Protein AF-A0ABD6D6M6-F1 (afdb_monomer)

Sequence (86 aa):
MYVLGHVGISLLLFAPLAGVLLSTGHPLMAGATGLLCVALAPLPDLDTYTDRLDHRGPTHTVWFALGVACWAGSWPVSASHSGISI

Foldseek 3Di:
DPLVVLLVVLCVVCVVVLVVCVVVPNNVLSVQVNVVSSVCSCVLVVLVVDPVAPNCHPSVDPVVVVVSVVVSVPPDPPDPPPDDDD

Radius of gyration: 15.93 Å; Cα contacts (8 Å, |Δi|>4): 45; chains: 1; bounding box: 28×23×55 Å

Structure (mmCIF, N/CA/C/O backbone):
data_AF-A0ABD6D6M6-F1
#
_entry.id   AF-A0ABD6D6M6-F1
#
loop_
_atom_site.group_PDB
_atom_site.id
_atom_site.type_symbol
_atom_site.label_atom_id
_atom_site.label_alt_id
_atom_site.label_comp_id
_atom_site.label_asym_id
_atom_site.label_entity_id
_atom_site.label_seq_id
_atom_site.pdbx_PDB_ins_code
_atom_site.Cartn_x
_atom_site.Cartn_y
_atom_site.Cartn_z
_atom_site.occupancy
_atom_site.B_iso_or_equiv
_atom_site.auth_seq_id
_atom_site.auth_comp_id
_atom_site.auth_asym_id
_atom_site.auth_atom_id
_atom_site.pdbx_PDB_model_num
ATOM 1 N N . MET A 1 1 ? 11.152 6.435 -12.471 1.00 61.97 1 MET A N 1
ATOM 2 C CA . MET A 1 1 ? 9.931 6.932 -11.803 1.00 61.97 1 MET A CA 1
ATOM 3 C C . MET A 1 1 ? 10.287 7.623 -10.492 1.00 61.97 1 MET A C 1
ATOM 5 O O . MET A 1 1 ? 11.264 7.236 -9.862 1.00 61.97 1 MET A O 1
ATOM 9 N N . TYR A 1 2 ? 9.552 8.667 -10.091 1.00 76.25 2 TYR A N 1
ATOM 10 C CA . TYR A 1 2 ? 9.756 9.318 -8.789 1.00 76.25 2 TYR A CA 1
ATOM 11 C C . TYR A 1 2 ? 9.083 8.478 -7.697 1.00 76.25 2 TYR A C 1
ATOM 13 O O . TYR A 1 2 ? 7.881 8.606 -7.466 1.00 76.25 2 TYR A O 1
ATOM 21 N N . VAL A 1 3 ? 9.866 7.624 -7.030 1.00 78.06 3 VAL A N 1
ATOM 22 C CA . VAL A 1 3 ? 9.399 6.708 -5.968 1.00 78.06 3 VAL A CA 1
ATOM 23 C C . VAL A 1 3 ? 8.648 7.463 -4.867 1.00 78.06 3 VAL A C 1
ATOM 25 O O . VAL A 1 3 ? 7.578 7.043 -4.441 1.00 78.06 3 VAL A O 1
ATOM 28 N N . LEU A 1 4 ? 9.154 8.635 -4.471 1.00 83.12 4 LEU A N 1
ATOM 29 C CA . LEU A 1 4 ? 8.493 9.497 -3.486 1.00 83.12 4 LEU A CA 1
ATOM 30 C C . LEU A 1 4 ? 7.120 9.998 -3.959 1.00 83.12 4 LEU A C 1
ATOM 32 O O . LEU A 1 4 ? 6.206 10.113 -3.149 1.00 83.12 4 LEU A O 1
ATOM 36 N N . GLY A 1 5 ? 6.955 10.253 -5.261 1.00 83.88 5 GLY A N 1
ATOM 37 C CA . GLY A 1 5 ? 5.668 10.636 -5.843 1.00 83.88 5 GLY A CA 1
ATOM 38 C C . GLY A 1 5 ? 4.651 9.495 -5.790 1.00 83.88 5 GLY A C 1
ATOM 39 O O . GLY A 1 5 ? 3.514 9.717 -5.381 1.00 83.88 5 GLY A O 1
ATOM 40 N N . HIS A 1 6 ? 5.079 8.271 -6.116 1.00 84.94 6 HIS A N 1
ATOM 41 C CA . HIS A 1 6 ? 4.240 7.068 -6.042 1.00 84.94 6 HIS A CA 1
ATOM 42 C C . HIS A 1 6 ? 3.813 6.746 -4.611 1.00 84.94 6 HIS A C 1
ATOM 44 O O . HIS A 1 6 ? 2.638 6.483 -4.355 1.00 84.94 6 HIS A O 1
ATOM 50 N N . VAL A 1 7 ? 4.742 6.823 -3.658 1.00 87.50 7 VAL A N 1
ATOM 51 C CA . VAL A 1 7 ? 4.432 6.644 -2.234 1.00 87.50 7 VAL A CA 1
ATOM 52 C C . VAL A 1 7 ? 3.476 7.737 -1.752 1.00 87.50 7 VAL A C 1
ATOM 54 O O . VAL A 1 7 ? 2.482 7.431 -1.097 1.00 87.50 7 VAL A O 1
ATOM 57 N N . GLY A 1 8 ? 3.729 8.998 -2.119 1.00 87.19 8 GLY A N 1
ATOM 58 C CA . GLY A 1 8 ? 2.898 10.136 -1.730 1.00 87.19 8 GLY A CA 1
ATOM 59 C C . GLY A 1 8 ? 1.450 10.014 -2.208 1.00 87.19 8 GLY A C 1
ATOM 60 O O . GLY A 1 8 ? 0.532 10.137 -1.399 1.00 87.19 8 GLY A O 1
ATOM 61 N N . ILE A 1 9 ? 1.229 9.718 -3.495 1.00 88.00 9 ILE A N 1
ATOM 62 C CA . ILE A 1 9 ? -0.130 9.559 -4.036 1.00 88.00 9 ILE A CA 1
ATOM 63 C C . ILE A 1 9 ? -0.826 8.310 -3.480 1.00 88.00 9 ILE A C 1
ATOM 65 O O . ILE A 1 9 ? -2.015 8.362 -3.173 1.00 88.00 9 ILE A O 1
ATOM 69 N N . SER A 1 10 ? -0.085 7.215 -3.271 1.00 88.94 10 SER A N 1
ATOM 70 C CA . SER A 1 10 ? -0.630 5.983 -2.687 1.00 88.94 10 SER A CA 1
ATOM 71 C C . SER A 1 10 ? -1.111 6.210 -1.254 1.00 88.94 10 SER A C 1
ATOM 73 O O . SER A 1 10 ? -2.221 5.813 -0.907 1.00 88.94 10 SER A O 1
ATOM 75 N N . LEU A 1 11 ? -0.318 6.904 -0.429 1.00 88.81 11 LEU A N 1
ATOM 76 C CA . LEU A 1 11 ? -0.702 7.248 0.942 1.00 88.81 11 LEU A CA 1
ATOM 77 C C . LEU A 1 11 ? -1.853 8.257 0.988 1.00 88.81 11 LEU A C 1
ATOM 79 O O . LEU A 1 11 ? -2.732 8.122 1.836 1.00 88.81 11 LEU A O 1
ATOM 83 N N . LEU A 1 12 ? -1.890 9.229 0.070 1.00 90.88 12 LEU A N 1
ATOM 84 C CA . LEU A 1 12 ? -2.992 10.190 -0.020 1.00 90.88 12 LEU A CA 1
ATOM 85 C C . LEU A 1 12 ? -4.329 9.490 -0.305 1.00 90.88 12 LEU A C 1
ATOM 87 O O . LEU A 1 12 ? -5.328 9.792 0.343 1.00 90.88 12 LEU A O 1
ATOM 91 N N . LEU A 1 13 ? -4.340 8.536 -1.240 1.00 91.00 13 LEU A N 1
ATOM 92 C CA . LEU A 1 13 ? -5.531 7.748 -1.573 1.00 91.00 13 LEU A CA 1
ATOM 93 C C . LEU A 1 13 ? -5.910 6.759 -0.464 1.00 91.00 13 LEU A C 1
ATOM 95 O O . LEU A 1 13 ? -7.091 6.485 -0.265 1.00 91.00 13 LEU A O 1
ATOM 99 N N . PHE A 1 14 ? -4.926 6.242 0.273 1.00 91.50 14 PHE A N 1
ATOM 100 C CA . PHE A 1 14 ? -5.151 5.340 1.401 1.00 91.50 14 PHE A CA 1
ATOM 101 C C . PHE A 1 14 ? -5.638 6.062 2.673 1.00 91.50 14 PHE A C 1
ATOM 103 O O . PHE A 1 14 ? -6.336 5.459 3.489 1.00 91.50 14 PHE A O 1
ATOM 110 N N . ALA A 1 15 ? -5.331 7.351 2.853 1.00 91.94 15 ALA A N 1
ATOM 111 C CA . ALA A 1 15 ? -5.618 8.095 4.083 1.00 91.94 15 ALA A CA 1
ATOM 112 C C . ALA A 1 15 ? -7.093 8.053 4.555 1.00 91.94 15 ALA A C 1
ATOM 114 O O . ALA A 1 15 ? -7.308 7.845 5.753 1.00 91.94 15 ALA A O 1
ATOM 115 N N . PRO A 1 16 ? -8.122 8.179 3.686 1.00 91.88 16 PRO A N 1
ATOM 116 C CA . PRO A 1 16 ? -9.517 8.050 4.113 1.00 91.88 16 PRO A CA 1
ATOM 117 C C . PRO A 1 16 ? -9.828 6.660 4.683 1.00 91.88 16 PRO A C 1
ATOM 119 O O . PRO A 1 16 ? -10.498 6.546 5.708 1.00 91.88 16 PRO A O 1
ATOM 122 N N . LEU A 1 17 ? -9.296 5.605 4.056 1.00 91.44 17 LEU A N 1
ATOM 123 C CA . LEU A 1 17 ? -9.475 4.226 4.507 1.00 91.44 17 LEU A CA 1
ATOM 124 C C . LEU A 1 17 ? -8.755 3.991 5.840 1.00 91.44 17 LEU A C 1
ATOM 126 O O . LEU A 1 17 ? -9.344 3.429 6.760 1.00 91.44 17 LEU A O 1
ATOM 130 N N . ALA A 1 18 ? -7.527 4.497 5.985 1.00 90.00 18 ALA A N 1
ATOM 131 C CA . ALA A 1 18 ? -6.800 4.474 7.252 1.00 90.00 18 ALA A CA 1
ATOM 132 C C . ALA A 1 18 ? -7.604 5.144 8.379 1.00 90.00 18 ALA A C 1
ATOM 134 O O . ALA A 1 18 ? -7.701 4.597 9.475 1.00 90.00 18 ALA A O 1
ATOM 135 N N . GLY A 1 19 ? -8.238 6.288 8.096 1.00 89.56 19 GLY A N 1
ATOM 136 C CA . GLY A 1 19 ? -9.116 6.985 9.037 1.00 89.56 19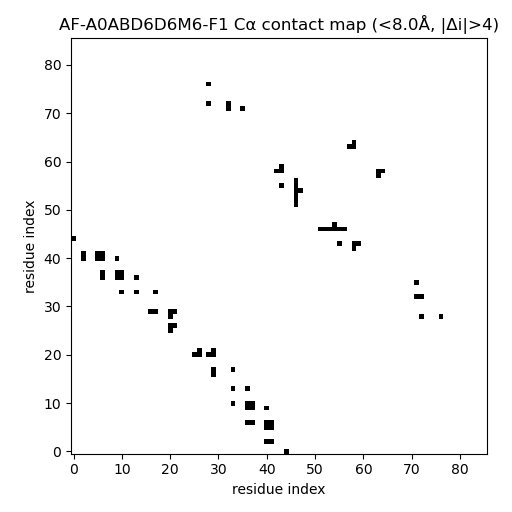 GLY A CA 1
ATOM 137 C C . GLY A 1 19 ? -10.311 6.140 9.489 1.00 89.56 19 GLY A C 1
ATOM 138 O O . GLY A 1 19 ? -10.618 6.112 10.679 1.00 89.56 19 GLY A O 1
ATOM 139 N N . VAL A 1 20 ? -10.947 5.403 8.571 1.00 93.75 20 VAL A N 1
ATOM 140 C CA . VAL A 1 20 ? -12.045 4.470 8.893 1.00 93.75 20 VAL A CA 1
ATOM 141 C C . VAL A 1 20 ? -11.555 3.290 9.736 1.00 93.75 20 VAL A C 1
ATOM 143 O O . VAL A 1 20 ? -12.200 2.916 10.714 1.00 93.75 20 VAL A O 1
ATOM 146 N N . LEU A 1 21 ? -10.406 2.699 9.403 1.00 89.56 21 LEU A N 1
ATOM 147 C CA . LEU A 1 21 ? -9.857 1.580 10.175 1.00 89.56 21 LEU A CA 1
ATOM 148 C C . LEU A 1 21 ? -9.466 2.018 11.592 1.00 89.56 21 LEU A C 1
ATOM 150 O O . LEU A 1 21 ? -9.740 1.308 12.556 1.00 89.56 21 LEU A O 1
ATOM 154 N N . LEU A 1 22 ? -8.873 3.203 11.740 1.00 92.12 22 LEU A N 1
ATOM 155 C CA . LEU A 1 22 ? -8.516 3.750 13.048 1.00 92.12 22 LEU A CA 1
ATOM 156 C C . LEU A 1 22 ? -9.755 4.090 13.884 1.00 92.12 22 LEU A C 1
ATOM 158 O O . LEU A 1 22 ? -9.799 3.738 15.062 1.00 92.12 22 LEU A O 1
ATOM 162 N N . SER A 1 23 ? -10.780 4.710 13.290 1.00 93.06 23 SER A N 1
ATOM 163 C CA . SER A 1 23 ? -12.009 5.077 14.010 1.00 93.06 23 SER A CA 1
ATOM 164 C C . SER A 1 23 ? -12.854 3.873 14.433 1.00 93.06 23 SER A C 1
ATOM 166 O O . SER A 1 23 ? -13.609 3.963 15.397 1.00 93.06 23 SER A O 1
ATOM 168 N N . THR A 1 24 ? -12.696 2.733 13.758 1.00 93.25 24 THR A N 1
ATOM 169 C CA . THR A 1 24 ? -13.381 1.471 14.082 1.00 93.25 24 THR A CA 1
ATOM 170 C C . THR A 1 24 ? -12.565 0.544 14.987 1.00 93.25 24 THR A C 1
ATOM 172 O O . THR A 1 24 ? -13.005 -0.569 15.259 1.00 93.25 24 THR A O 1
ATOM 175 N N . GLY A 1 25 ? -11.395 0.978 15.476 1.00 90.38 25 GLY A N 1
ATOM 176 C CA . GLY A 1 25 ? -10.582 0.202 16.419 1.00 90.38 25 GLY A CA 1
ATOM 177 C C . GLY A 1 25 ? -9.674 -0.852 15.777 1.00 90.38 25 GLY A C 1
ATOM 178 O O . GLY A 1 25 ? -9.260 -1.790 16.453 1.00 90.38 25 GLY A O 1
ATOM 179 N N . HIS A 1 26 ? -9.313 -0.692 14.500 1.00 89.44 26 HIS A N 1
ATOM 180 C CA . HIS A 1 26 ? -8.451 -1.611 13.744 1.00 89.44 26 HIS A CA 1
ATOM 181 C C . HIS A 1 26 ? -7.064 -1.008 13.411 1.00 89.44 26 HIS A C 1
ATOM 183 O O . HIS A 1 26 ? -6.668 -0.974 12.239 1.00 89.44 26 HIS A O 1
ATOM 189 N N . PRO A 1 27 ? -6.265 -0.546 14.397 1.00 86.44 27 PRO A N 1
ATOM 190 C CA . PRO A 1 27 ? -4.987 0.122 14.133 1.00 86.44 27 PRO A CA 1
ATOM 191 C C . PRO A 1 27 ? -3.943 -0.797 13.487 1.00 86.44 27 PRO A C 1
ATOM 193 O O . PRO A 1 27 ? -3.148 -0.341 12.667 1.00 86.44 27 PRO A O 1
ATOM 196 N N . LEU A 1 28 ? -3.967 -2.099 13.797 1.00 88.00 28 LEU A N 1
ATOM 197 C CA . LEU A 1 28 ? -3.050 -3.072 13.198 1.00 88.00 28 LEU A CA 1
ATOM 198 C C . LEU A 1 28 ? -3.328 -3.259 11.703 1.00 88.00 28 LEU A C 1
ATOM 200 O O . LEU A 1 28 ? -2.392 -3.253 10.906 1.00 88.00 28 LEU A O 1
ATOM 204 N N . MET A 1 29 ? -4.604 -3.354 11.307 1.00 85.31 29 MET A N 1
ATOM 205 C CA . MET A 1 29 ? -4.971 -3.402 9.890 1.00 85.31 29 MET A CA 1
ATOM 206 C C . MET A 1 29 ? -4.571 -2.110 9.179 1.00 85.31 29 MET A C 1
ATOM 208 O O . MET A 1 29 ? -4.034 -2.180 8.076 1.00 85.31 29 MET A O 1
ATOM 212 N N . ALA A 1 30 ? -4.787 -0.944 9.803 1.00 88.12 30 ALA A N 1
ATOM 213 C CA . ALA A 1 30 ? -4.430 0.347 9.213 1.00 88.12 30 ALA A CA 1
ATOM 214 C C . ALA A 1 30 ? -2.919 0.443 8.956 1.00 88.12 30 ALA A C 1
ATOM 216 O O . ALA A 1 30 ? -2.493 0.836 7.871 1.00 88.12 30 ALA A O 1
ATOM 217 N N . GLY A 1 31 ? -2.106 0.021 9.930 1.00 89.69 31 GLY A N 1
ATOM 218 C CA . GLY A 1 31 ? -0.652 -0.018 9.797 1.00 89.69 31 GLY A CA 1
ATOM 219 C C . GLY A 1 31 ? -0.179 -1.013 8.736 1.00 89.69 31 GLY A C 1
ATOM 220 O O . GLY A 1 31 ? 0.634 -0.659 7.885 1.00 89.69 31 GLY A O 1
ATOM 221 N N . ALA A 1 32 ? -0.707 -2.241 8.746 1.00 89.50 32 ALA A N 1
ATOM 222 C CA . ALA A 1 32 ? -0.303 -3.287 7.806 1.00 89.50 32 ALA A CA 1
ATOM 223 C C . ALA A 1 32 ? -0.663 -2.937 6.353 1.00 89.50 32 ALA A C 1
ATOM 225 O O . ALA A 1 32 ? 0.173 -3.051 5.458 1.00 89.50 32 ALA A O 1
ATOM 226 N N . THR A 1 33 ? -1.888 -2.463 6.120 1.00 87.38 33 THR A N 1
ATOM 227 C CA . THR A 1 33 ? -2.343 -2.049 4.783 1.00 87.38 33 THR A CA 1
ATOM 228 C C . THR A 1 33 ? -1.608 -0.798 4.297 1.00 87.38 33 THR A C 1
ATOM 230 O O . THR A 1 33 ? -1.193 -0.758 3.141 1.00 87.38 33 THR A O 1
ATOM 233 N N . GLY A 1 34 ? -1.330 0.169 5.178 1.00 90.19 34 GLY A N 1
ATOM 234 C CA . GLY A 1 34 ? -0.503 1.331 4.848 1.00 90.19 34 GLY A CA 1
ATOM 235 C C . GLY A 1 34 ? 0.934 0.957 4.476 1.00 90.19 34 GLY A C 1
ATOM 236 O O . GLY A 1 34 ? 1.472 1.468 3.494 1.00 90.19 34 GLY A O 1
ATOM 237 N N . LEU A 1 35 ? 1.546 0.017 5.201 1.00 91.81 35 LEU A N 1
ATOM 238 C CA . LEU A 1 35 ? 2.885 -0.488 4.888 1.00 91.81 35 LEU A CA 1
ATOM 239 C C . LEU A 1 35 ? 2.913 -1.227 3.544 1.00 91.81 35 LEU A C 1
ATOM 241 O O . LEU A 1 35 ? 3.848 -1.041 2.766 1.00 91.81 35 LEU A O 1
ATOM 245 N N . LEU A 1 36 ? 1.866 -1.995 3.229 1.00 88.88 36 LEU A N 1
ATOM 246 C CA . LEU A 1 36 ? 1.696 -2.610 1.911 1.00 88.88 36 LEU A CA 1
ATOM 247 C C . LEU A 1 36 ? 1.553 -1.566 0.800 1.00 88.88 36 LEU A C 1
ATOM 249 O O . LEU A 1 36 ? 2.191 -1.717 -0.239 1.00 88.88 36 LEU A O 1
ATOM 253 N N . CYS A 1 37 ? 0.795 -0.486 1.012 1.00 88.94 37 CYS A N 1
ATOM 254 C CA . CYS A 1 37 ? 0.710 0.613 0.047 1.00 88.94 37 CYS A CA 1
ATOM 255 C C . CYS A 1 37 ? 2.087 1.219 -0.247 1.00 88.94 37 CYS A C 1
ATOM 257 O O . CYS A 1 37 ? 2.407 1.451 -1.408 1.00 88.94 37 CYS A O 1
ATOM 259 N N . VAL A 1 38 ? 2.926 1.433 0.772 1.00 89.12 38 VAL A N 1
ATOM 260 C CA . VAL A 1 38 ? 4.294 1.947 0.581 1.00 89.12 38 VAL A CA 1
ATOM 261 C C . VAL A 1 38 ? 5.175 0.933 -0.150 1.00 89.12 38 VAL A C 1
ATOM 263 O O . VAL A 1 38 ? 5.886 1.301 -1.083 1.00 89.12 38 VAL A O 1
ATOM 266 N N . ALA A 1 39 ? 5.123 -0.338 0.252 1.00 86.88 39 ALA A N 1
ATOM 267 C CA . ALA A 1 39 ? 5.954 -1.394 -0.321 1.00 86.88 39 ALA A CA 1
ATOM 268 C C . ALA A 1 39 ? 5.612 -1.689 -1.789 1.00 86.88 39 ALA A C 1
ATOM 270 O O . ALA A 1 39 ? 6.502 -1.998 -2.580 1.00 86.88 39 ALA A O 1
ATOM 271 N N . LEU A 1 40 ? 4.332 -1.585 -2.157 1.00 84.25 40 LEU A N 1
ATOM 272 C CA . LEU A 1 40 ? 3.838 -1.897 -3.497 1.00 84.25 40 LEU A CA 1
ATOM 273 C C . LEU A 1 40 ? 3.738 -0.669 -4.411 1.00 84.25 40 LEU A C 1
ATOM 275 O O . LEU A 1 40 ? 3.608 -0.843 -5.618 1.00 84.25 40 LEU A O 1
ATOM 279 N N . ALA A 1 41 ? 3.846 0.554 -3.879 1.00 84.44 41 ALA A N 1
ATOM 280 C CA . ALA A 1 41 ? 3.820 1.792 -4.664 1.00 84.44 41 ALA A CA 1
ATOM 281 C C . ALA A 1 41 ? 4.791 1.811 -5.868 1.00 84.44 41 ALA A C 1
ATOM 283 O O . ALA A 1 41 ? 4.370 2.259 -6.932 1.00 84.44 41 ALA A O 1
ATOM 284 N N . PRO A 1 42 ? 6.048 1.329 -5.764 1.00 81.38 42 PRO A N 1
ATOM 285 C CA . PRO A 1 42 ? 6.968 1.277 -6.903 1.00 81.38 42 PRO A CA 1
ATOM 286 C C . PRO A 1 42 ? 6.874 -0.026 -7.714 1.00 81.38 42 PRO A C 1
ATOM 288 O O . PRO A 1 42 ? 7.597 -0.182 -8.694 1.00 81.38 42 PRO A O 1
ATOM 291 N N . LEU A 1 43 ? 6.024 -0.984 -7.318 1.00 78.69 43 LEU A N 1
ATOM 292 C CA . LEU A 1 43 ? 5.910 -2.279 -7.995 1.00 78.69 43 LEU A CA 1
ATOM 293 C C . LEU A 1 43 ? 5.534 -2.174 -9.485 1.00 78.69 43 LEU A C 1
ATOM 295 O O . LEU A 1 43 ? 6.092 -2.934 -10.274 1.00 78.69 43 LEU A O 1
ATOM 299 N N . PRO A 1 44 ? 4.638 -1.262 -9.908 1.00 68.44 44 PRO A N 1
ATOM 300 C CA . PRO A 1 44 ? 4.330 -1.090 -11.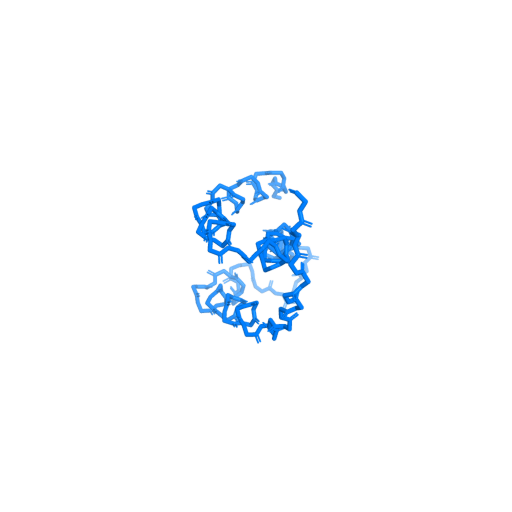324 1.00 68.44 44 PRO A CA 1
ATOM 301 C C . PRO A 1 44 ? 5.559 -0.678 -12.138 1.00 68.44 44 PR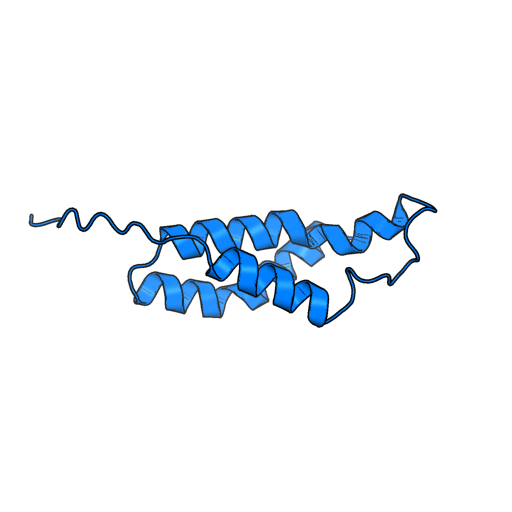O A C 1
ATOM 303 O O . PRO A 1 44 ? 5.710 -1.147 -13.257 1.00 68.44 44 PRO A O 1
ATOM 306 N N . ASP A 1 45 ? 6.464 0.101 -11.543 1.00 73.69 45 ASP A N 1
ATOM 307 C CA . ASP A 1 45 ? 7.636 0.677 -12.207 1.00 73.69 45 ASP A CA 1
ATOM 308 C C . ASP A 1 45 ? 8.814 -0.297 -12.330 1.00 73.69 45 ASP A C 1
ATOM 310 O O . ASP A 1 45 ? 9.788 -0.009 -13.029 1.00 73.69 45 ASP A O 1
ATOM 314 N N . LEU A 1 46 ? 8.758 -1.451 -11.655 1.00 70.00 46 LEU A N 1
ATOM 315 C CA . LEU A 1 46 ? 9.752 -2.517 -11.816 1.00 70.00 46 LEU A CA 1
ATOM 316 C C . LEU A 1 46 ? 9.809 -3.029 -13.263 1.00 70.00 46 LEU A C 1
ATOM 318 O O . LEU A 1 46 ? 10.854 -3.533 -13.670 1.00 70.00 46 LEU A O 1
ATOM 322 N N . ASP A 1 47 ? 8.744 -2.843 -14.050 1.00 63.12 47 ASP A N 1
ATOM 323 C CA . ASP A 1 47 ? 8.719 -3.147 -15.484 1.00 63.12 47 ASP A CA 1
ATOM 324 C C . ASP A 1 47 ? 9.754 -2.336 -16.293 1.00 63.12 47 ASP A C 1
ATOM 326 O O . ASP A 1 47 ? 10.270 -2.824 -17.292 1.00 63.12 47 ASP A O 1
ATOM 330 N N . THR A 1 48 ? 10.171 -1.158 -15.817 1.00 68.25 48 THR A N 1
ATOM 331 C CA . THR A 1 48 ? 11.197 -0.334 -16.485 1.00 68.25 48 THR A CA 1
ATOM 332 C C . THR A 1 48 ? 12.619 -0.879 -16.367 1.00 68.25 48 THR A C 1
ATOM 334 O O . THR A 1 48 ? 13.508 -0.423 -17.085 1.00 68.25 48 THR A O 1
ATOM 337 N N . TYR A 1 49 ? 12.852 -1.838 -15.466 1.00 69.38 49 TYR A N 1
ATOM 338 C CA . TYR A 1 49 ? 14.182 -2.382 -15.172 1.00 69.38 49 TYR A CA 1
ATOM 339 C C . TYR A 1 49 ? 14.402 -3.790 -15.739 1.00 69.38 49 TYR A C 1
ATOM 341 O O . TYR A 1 49 ? 15.469 -4.371 -15.530 1.00 69.38 49 TYR A O 1
ATOM 349 N N . THR A 1 50 ? 13.412 -4.375 -16.421 1.00 65.81 50 THR A N 1
ATOM 350 C CA . THR A 1 50 ? 13.500 -5.750 -16.928 1.00 65.81 50 THR A CA 1
ATOM 351 C C . THR A 1 50 ? 12.771 -5.892 -18.259 1.00 65.81 50 THR A C 1
ATOM 353 O O . THR A 1 50 ? 11.584 -5.604 -18.336 1.00 65.81 50 THR A O 1
ATOM 356 N N . ASP A 1 51 ? 13.415 -6.517 -19.243 1.00 68.06 51 ASP A N 1
ATOM 357 C CA . ASP A 1 51 ? 12.778 -6.876 -20.522 1.00 68.06 51 ASP A CA 1
ATOM 358 C C . ASP A 1 51 ? 11.790 -8.059 -20.403 1.00 68.06 51 ASP A C 1
ATOM 360 O O . ASP A 1 51 ? 11.253 -8.539 -21.398 1.00 68.06 51 ASP A O 1
ATOM 364 N N . ARG A 1 52 ? 11.578 -8.593 -19.190 1.00 69.06 52 ARG A N 1
ATOM 365 C CA . ARG A 1 52 ? 10.661 -9.718 -18.929 1.00 69.06 52 ARG A CA 1
ATOM 366 C C . ARG A 1 52 ? 9.224 -9.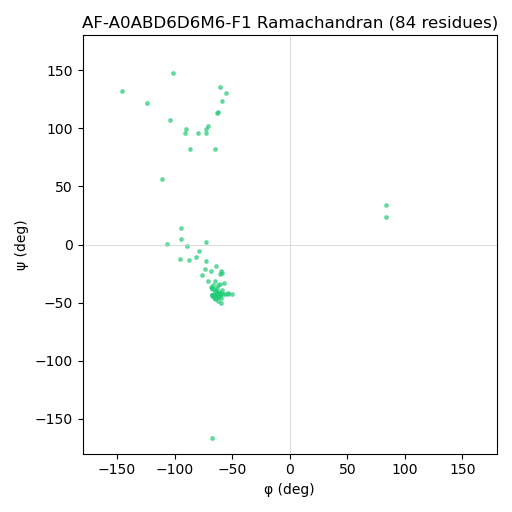281 -18.660 1.00 69.06 52 ARG A C 1
ATOM 368 O O . ARG A 1 52 ? 8.343 -10.136 -18.609 1.00 69.06 52 ARG A O 1
ATOM 375 N N . LEU A 1 53 ? 8.997 -7.993 -18.423 1.00 65.31 53 LEU A N 1
ATOM 376 C CA . LEU A 1 53 ? 7.684 -7.426 -18.143 1.00 65.31 53 LEU A CA 1
ATOM 377 C C . LEU A 1 53 ? 7.432 -6.322 -19.161 1.00 65.31 53 LEU A C 1
ATOM 379 O O . LEU A 1 53 ? 8.208 -5.376 -19.242 1.00 65.31 53 LEU A O 1
ATOM 383 N N . ASP A 1 54 ? 6.349 -6.443 -19.926 1.00 66.44 54 ASP A N 1
ATOM 384 C CA . ASP A 1 54 ? 5.949 -5.370 -20.830 1.00 66.44 54 ASP A CA 1
ATOM 385 C C . ASP A 1 54 ? 5.655 -4.102 -20.030 1.00 66.44 54 ASP A C 1
ATOM 387 O O . ASP A 1 54 ? 4.967 -4.137 -19.003 1.00 66.44 54 ASP A O 1
ATOM 391 N N . HIS A 1 55 ? 6.155 -2.972 -20.528 1.00 62.75 55 HIS A N 1
ATOM 392 C CA . HIS A 1 55 ? 5.880 -1.673 -19.939 1.00 62.75 55 HIS A CA 1
ATOM 393 C C . HIS A 1 55 ? 4.367 -1.405 -20.057 1.00 62.75 55 HIS A C 1
ATOM 395 O O . HIS A 1 55 ? 3.860 -1.264 -21.174 1.00 62.75 55 HIS A O 1
ATOM 401 N N . ARG A 1 56 ? 3.646 -1.359 -18.919 1.00 64.19 56 ARG A N 1
ATOM 402 C CA . ARG A 1 56 ? 2.161 -1.445 -18.774 1.00 64.19 56 ARG A CA 1
ATOM 403 C C . ARG A 1 56 ? 1.547 -2.857 -18.741 1.00 64.19 56 ARG A C 1
ATOM 405 O O . ARG A 1 56 ? 0.417 -3.061 -19.189 1.00 64.19 56 ARG A O 1
ATOM 412 N N . GLY A 1 57 ? 2.262 -3.821 -18.174 1.00 66.19 57 GLY A N 1
ATOM 413 C CA . GLY A 1 57 ? 1.764 -5.167 -17.891 1.00 66.19 57 GLY A CA 1
ATOM 414 C C . GLY A 1 57 ? 0.663 -5.239 -16.808 1.00 66.19 57 GLY A C 1
ATOM 415 O O . GLY A 1 57 ? 0.091 -4.226 -16.398 1.00 66.19 57 GLY A O 1
ATOM 416 N N . PRO A 1 58 ? 0.342 -6.441 -16.294 1.00 65.44 58 PRO A N 1
ATOM 417 C CA . PRO A 1 58 ? -0.799 -6.674 -15.399 1.00 65.44 58 PRO A CA 1
ATOM 418 C C . PRO A 1 58 ? -0.773 -5.849 -14.101 1.00 65.44 58 PRO A C 1
ATOM 420 O O . PRO A 1 58 ? -1.834 -5.557 -13.553 1.00 65.44 58 PRO A O 1
ATOM 423 N N . THR A 1 59 ? 0.403 -5.411 -13.643 1.00 64.88 59 THR A N 1
ATOM 424 C CA . THR A 1 59 ? 0.586 -4.533 -12.471 1.00 64.88 59 THR A CA 1
ATOM 425 C C . THR A 1 59 ? -0.023 -3.137 -12.642 1.00 64.88 59 THR A C 1
ATOM 427 O O . THR A 1 59 ? -0.306 -2.477 -11.647 1.00 64.88 59 THR A 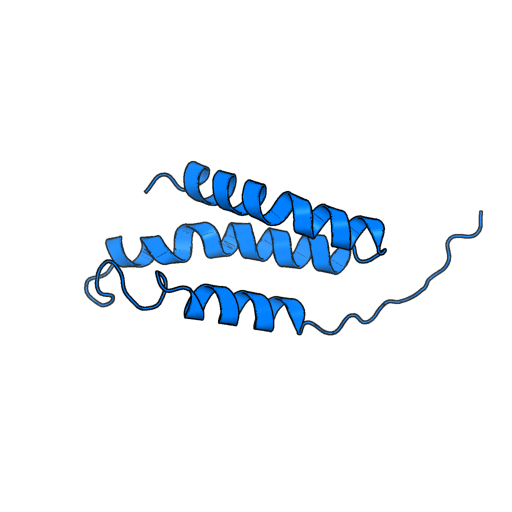O 1
ATOM 430 N N . HIS A 1 60 ? -0.294 -2.710 -13.881 1.00 69.25 60 HIS A N 1
ATOM 431 C CA . HIS A 1 60 ? -0.972 -1.454 -14.223 1.00 69.25 60 HIS A CA 1
ATOM 432 C C . HIS A 1 60 ? -2.491 -1.619 -14.435 1.00 69.25 60 HIS A C 1
ATOM 434 O O . HIS A 1 60 ? -3.149 -0.736 -14.988 1.00 69.25 60 HIS A O 1
ATOM 440 N N . THR A 1 61 ? -3.077 -2.748 -14.022 1.00 77.50 61 THR A N 1
ATOM 441 C CA . THR A 1 61 ? -4.517 -3.006 -14.171 1.00 77.50 61 THR A CA 1
ATOM 442 C C . THR A 1 61 ? -5.280 -2.789 -12.865 1.00 77.50 61 THR A C 1
ATOM 444 O O . THR A 1 61 ? -4.789 -3.085 -11.775 1.00 77.50 61 THR A O 1
ATOM 447 N N . VAL A 1 62 ? -6.537 -2.343 -12.975 1.00 75.00 62 VAL A N 1
ATOM 448 C CA . VAL A 1 62 ? -7.459 -2.236 -11.826 1.00 75.00 62 VAL A CA 1
ATOM 449 C C . VAL A 1 62 ? -7.630 -3.591 -11.126 1.00 75.00 62 VAL A C 1
ATOM 451 O O . VAL A 1 62 ? -7.744 -3.649 -9.905 1.00 75.00 62 VAL A O 1
ATOM 454 N N . TRP A 1 63 ? -7.579 -4.692 -11.879 1.00 80.88 63 TRP A N 1
ATOM 455 C CA . TRP A 1 63 ? -7.691 -6.050 -11.345 1.00 80.88 63 TRP A CA 1
ATOM 456 C C . TRP A 1 63 ? -6.546 -6.426 -10.410 1.00 80.88 63 TRP A C 1
ATOM 458 O O . TRP A 1 63 ? -6.786 -7.037 -9.371 1.00 80.88 63 TRP A O 1
ATOM 468 N N . PHE A 1 64 ? -5.317 -6.026 -10.739 1.00 77.62 64 PHE A N 1
ATOM 469 C CA . PHE A 1 64 ? -4.171 -6.241 -9.862 1.00 77.62 64 PHE A CA 1
ATOM 470 C C . PHE A 1 64 ? -4.322 -5.468 -8.547 1.00 77.62 64 PHE A C 1
ATOM 472 O O . PHE A 1 64 ? -4.150 -6.044 -7.473 1.00 77.62 64 PHE A O 1
ATOM 479 N N . ALA A 1 65 ? -4.740 -4.200 -8.622 1.00 76.56 65 ALA A N 1
ATOM 480 C CA . ALA A 1 65 ? -5.004 -3.386 -7.436 1.00 76.56 65 ALA A CA 1
ATOM 481 C C . ALA A 1 65 ? -6.104 -3.995 -6.546 1.00 76.56 65 ALA A C 1
ATOM 483 O O . ALA A 1 65 ? -5.938 -4.083 -5.329 1.00 76.56 65 ALA A O 1
ATOM 484 N N . LEU A 1 66 ? -7.198 -4.478 -7.146 1.00 79.69 66 LEU A N 1
ATOM 485 C CA . LEU A 1 66 ? -8.272 -5.166 -6.424 1.00 79.69 66 LEU A CA 1
ATOM 486 C C . LEU A 1 66 ? -7.792 -6.469 -5.775 1.00 79.69 66 LEU A C 1
ATOM 488 O O . LEU A 1 66 ? -8.125 -6.726 -4.623 1.00 79.69 66 LEU A O 1
ATOM 492 N N . GLY A 1 67 ? -6.978 -7.266 -6.472 1.00 82.19 67 GLY A N 1
ATOM 493 C CA . GLY A 1 67 ? 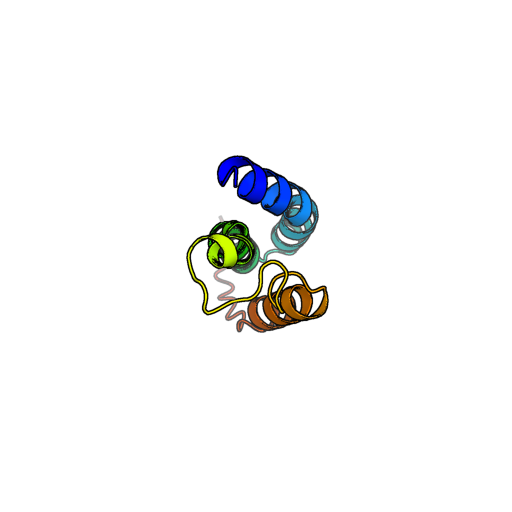-6.408 -8.498 -5.924 1.00 82.19 67 GLY A CA 1
ATOM 494 C C . GLY A 1 67 ? -5.553 -8.245 -4.680 1.00 82.19 67 GLY A C 1
ATOM 495 O O . GLY A 1 67 ? -5.735 -8.910 -3.660 1.00 82.19 67 GLY A O 1
ATOM 496 N N . VAL A 1 68 ? -4.677 -7.236 -4.731 1.00 78.69 68 VAL A N 1
ATOM 497 C CA . VAL A 1 68 ? -3.865 -6.807 -3.581 1.00 78.69 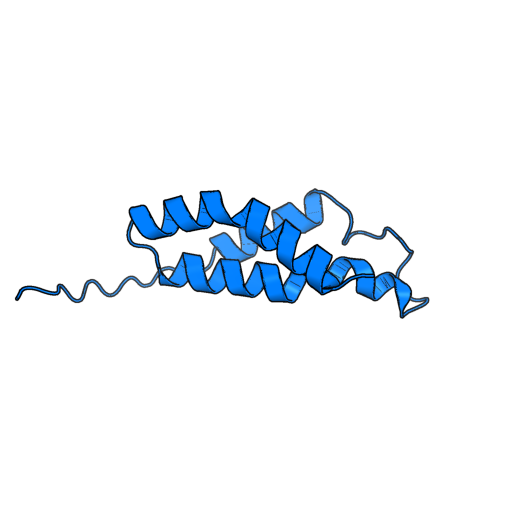68 VAL A CA 1
ATOM 498 C C . VAL A 1 68 ? -4.751 -6.324 -2.431 1.00 78.69 68 VAL A C 1
ATOM 500 O O . VAL A 1 68 ? -4.520 -6.708 -1.286 1.00 78.69 68 VAL A O 1
ATOM 503 N N . ALA A 1 69 ? -5.780 -5.524 -2.723 1.00 76.31 69 ALA A N 1
ATOM 504 C CA . ALA A 1 69 ? -6.705 -5.019 -1.711 1.00 76.31 69 ALA A CA 1
ATOM 505 C C . ALA A 1 69 ? -7.485 -6.151 -1.020 1.00 76.31 69 ALA A C 1
ATOM 507 O O . ALA A 1 69 ? -7.574 -6.177 0.207 1.00 76.31 69 ALA A O 1
ATOM 508 N N . CYS A 1 70 ? -8.003 -7.118 -1.783 1.00 80.12 70 CYS A N 1
ATOM 509 C CA . CYS A 1 70 ? -8.687 -8.290 -1.238 1.00 80.12 70 CYS A CA 1
ATOM 510 C C . CYS A 1 70 ? -7.751 -9.149 -0.383 1.00 80.12 70 CYS A C 1
ATOM 512 O O . CYS A 1 70 ? -8.134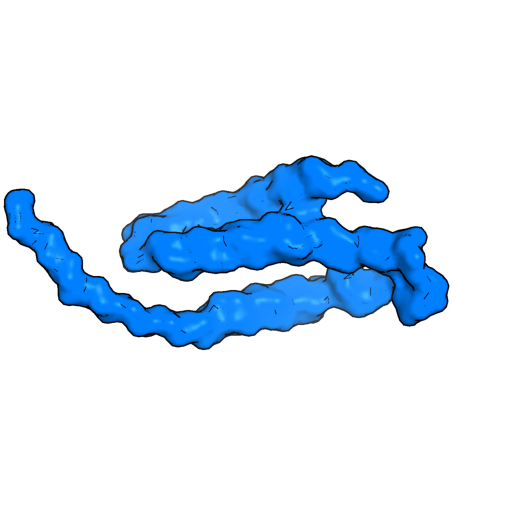 -9.572 0.706 1.00 80.12 70 CYS A O 1
ATOM 514 N N . TRP A 1 71 ? -6.520 -9.378 -0.844 1.00 80.88 71 TRP A N 1
ATOM 515 C CA . TRP A 1 71 ? -5.526 -10.128 -0.083 1.00 80.88 71 TRP A CA 1
ATOM 516 C C . TRP A 1 71 ? -5.183 -9.429 1.237 1.00 80.88 71 TRP A C 1
ATOM 518 O O . TRP A 1 71 ? -5.268 -10.049 2.297 1.00 80.88 71 TRP A O 1
ATOM 528 N N . ALA A 1 72 ? -4.900 -8.126 1.199 1.00 75.06 72 ALA A N 1
ATOM 529 C CA . ALA A 1 72 ? -4.591 -7.343 2.392 1.00 75.06 72 ALA A CA 1
ATOM 530 C C . ALA A 1 72 ? -5.778 -7.277 3.374 1.00 75.06 72 ALA A C 1
ATOM 532 O O . ALA A 1 72 ? -5.585 -7.350 4.586 1.00 75.06 72 ALA A O 1
ATOM 533 N N . GLY A 1 73 ? -7.008 -7.192 2.858 1.00 70.31 73 GLY A N 1
ATOM 534 C CA . GLY A 1 73 ? -8.234 -7.204 3.659 1.00 70.31 73 GLY A CA 1
ATOM 535 C C . GLY A 1 73 ? -8.597 -8.573 4.243 1.00 70.31 73 GLY A C 1
ATOM 536 O O . GLY A 1 73 ? -9.317 -8.631 5.234 1.00 70.31 73 GLY A O 1
ATOM 537 N N . SER A 1 74 ? -8.089 -9.669 3.670 1.00 72.38 74 SER A N 1
ATOM 538 C CA . SER A 1 74 ? -8.327 -11.033 4.169 1.00 72.38 74 SER A CA 1
ATOM 539 C C . SER A 1 74 ? -7.476 -11.412 5.385 1.00 72.38 74 SER A C 1
ATOM 541 O O . SER A 1 74 ? -7.668 -12.492 5.947 1.00 72.38 74 SER A O 1
ATOM 543 N N . TRP A 1 75 ? -6.536 -10.550 5.797 1.00 72.31 75 TRP A N 1
ATOM 544 C CA . TRP A 1 75 ? -5.656 -10.833 6.926 1.00 72.31 75 TRP A CA 1
ATOM 545 C C . TRP A 1 75 ? -6.480 -11.080 8.201 1.00 72.31 75 TRP A C 1
ATOM 547 O O . TRP A 1 75 ? -7.260 -10.208 8.594 1.00 72.31 75 TRP A O 1
ATOM 557 N N . PRO A 1 76 ? -6.327 -12.240 8.871 1.00 60.78 76 PRO A N 1
ATOM 558 C CA . PRO A 1 76 ? -7.121 -12.552 10.048 1.00 60.78 76 PRO A CA 1
ATOM 559 C C . PRO A 1 76 ? -6.840 -11.540 11.165 1.00 60.78 76 PRO A C 1
ATOM 561 O O . PRO A 1 76 ? -5.745 -11.479 11.728 1.00 60.78 76 PRO A O 1
ATOM 564 N N . VAL A 1 77 ? -7.857 -10.742 11.500 1.00 59.59 77 VAL A N 1
ATOM 565 C CA . VAL A 1 77 ? -7.891 -9.928 12.717 1.00 59.59 77 VAL A CA 1
ATOM 566 C C . VAL A 1 77 ? -8.106 -10.869 13.891 1.00 59.59 77 VAL A C 1
ATOM 568 O O . VAL A 1 77 ? -9.228 -11.234 14.228 1.00 59.59 77 VAL A O 1
ATOM 571 N N . SER A 1 78 ? -7.015 -11.266 14.534 1.00 56.00 78 SER A N 1
ATOM 572 C CA . SER A 1 78 ? -7.088 -11.790 15.893 1.00 56.00 78 SER A CA 1
ATOM 573 C C . SER A 1 78 ? -7.025 -10.591 16.839 1.00 56.00 78 SER A C 1
ATOM 575 O O . SER A 1 78 ? -5.956 -10.207 17.306 1.00 56.00 78 SER A O 1
ATOM 577 N N . ALA A 1 79 ? -8.161 -9.926 17.054 1.00 59.75 79 ALA A N 1
ATOM 578 C CA . ALA A 1 79 ? -8.258 -8.842 18.025 1.00 59.75 79 ALA A CA 1
ATOM 579 C C . ALA A 1 79 ? -8.179 -9.434 19.440 1.00 59.75 79 ALA A C 1
ATOM 581 O O . ALA A 1 79 ? -9.163 -9.970 19.948 1.00 59.75 79 ALA A O 1
ATOM 582 N N . SER A 1 80 ? -7.027 -9.333 20.110 1.00 47.03 80 SER A N 1
ATOM 583 C CA . SER A 1 80 ? -7.024 -9.437 21.568 1.00 47.03 80 SER A CA 1
ATOM 584 C C . SER A 1 80 ? -7.626 -8.145 22.119 1.00 47.03 80 SER A C 1
ATOM 586 O O . SER A 1 80 ? -6.950 -7.122 22.212 1.00 47.03 80 SER A O 1
ATOM 588 N N . HIS A 1 81 ? -8.907 -8.178 22.478 1.00 49.34 81 HIS A N 1
ATOM 589 C CA . HIS A 1 81 ? -9.477 -7.204 23.404 1.00 49.34 81 HIS A CA 1
ATOM 590 C C . HIS A 1 81 ? -8.802 -7.386 24.774 1.00 49.34 81 HIS A C 1
ATOM 592 O O . HIS A 1 81 ? -9.334 -8.052 25.657 1.00 49.34 81 HIS A O 1
ATOM 598 N N . SER A 1 82 ? -7.616 -6.815 24.972 1.00 50.22 82 SER A N 1
ATOM 599 C CA . SER A 1 82 ? -7.132 -6.498 26.315 1.00 50.22 82 SER A CA 1
ATOM 600 C C . SER A 1 82 ? -7.584 -5.078 26.617 1.00 50.22 82 SER A C 1
ATOM 602 O O . SER A 1 82 ? -6.979 -4.107 26.162 1.00 50.22 82 SER A O 1
ATOM 604 N N . GLY A 1 83 ? -8.719 -4.986 27.311 1.00 46.38 83 GLY A N 1
ATOM 605 C CA . GLY A 1 83 ? -9.298 -3.733 27.762 1.00 46.38 83 GLY A CA 1
ATOM 606 C C . GLY A 1 83 ? -8.300 -2.930 28.588 1.00 46.38 83 GLY A C 1
ATOM 607 O O . GLY A 1 83 ? -7.690 -3.443 29.524 1.00 46.38 83 GLY A O 1
ATOM 608 N N . ILE A 1 84 ? -8.159 -1.657 28.238 1.00 49.78 84 ILE A N 1
ATOM 609 C CA . ILE A 1 84 ? -7.548 -0.663 29.109 1.00 49.78 84 ILE A CA 1
ATOM 610 C C . ILE A 1 84 ? -8.698 -0.073 29.919 1.00 49.78 84 ILE A C 1
ATOM 612 O O . ILE A 1 84 ? -9.468 0.742 29.421 1.00 49.78 84 ILE A O 1
ATOM 616 N N . SER A 1 85 ? -8.835 -0.559 31.149 1.00 43.00 85 SER A N 1
ATOM 617 C CA . SER A 1 85 ? -9.551 0.134 32.213 1.00 43.00 85 SER A CA 1
ATOM 618 C C . SER A 1 85 ? -8.482 0.713 33.135 1.00 43.00 85 SER A C 1
ATOM 620 O O . SER A 1 85 ? -7.821 -0.049 33.841 1.00 43.00 85 SER A O 1
ATOM 622 N N . ILE A 1 86 ? -8.291 2.031 33.090 1.00 53.41 86 ILE A N 1
ATOM 623 C CA . ILE A 1 86 ? -7.663 2.835 34.147 1.00 53.41 86 ILE A CA 1
ATOM 624 C C . ILE A 1 86 ? -8.398 4.168 34.205 1.00 53.41 86 ILE A C 1
ATOM 626 O O . ILE A 1 86 ? -8.619 4.737 33.112 1.00 53.41 86 ILE A O 1
#

Mean predicted aligned error: 9.9 Å

pLDDT: mean 77.08, std 13.22, range [43.0, 93.75]

Secondary structure (DSSP, 8-state):
--HHHHHHHHHHHHHHHHHHHHHTT-HHHHHHHHHHHHHHTTGGGGGGG-TTS-TT-GGGSHHHHHHHHHHHHTS-----------

Solvent-accessible surface area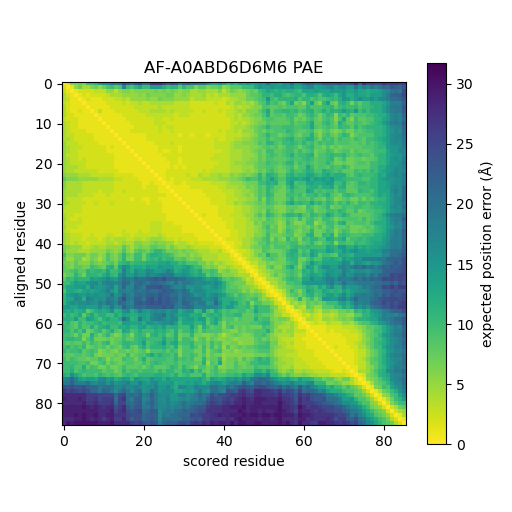 (backbone atoms only — not comparable to full-atom values): 5192 Å² total; per-residue (Å²): 131,64,58,69,56,36,33,50,53,42,49,60,70,42,45,66,56,37,51,53,29,47,77,72,73,34,56,66,59,32,52,52,50,51,51,47,42,52,71,49,38,55,55,56,60,54,28,81,79,38,97,88,38,58,82,82,40,68,69,71,35,71,66,45,54,49,51,53,50,52,57,61,69,64,58,83,81,79,76,78,84,74,80,88,85,130

Organism: NCBI:txid869891